Protein AF-D0CE99-F1 (afdb_monomer_lite)

Organism: Acinetobacter baumannii (strain ATCC 19606 / DSM 30007 / JCM 6841 / CCUG 19606 / CIP 70.34 / NBRC 109757 / NCIMB 12457 / NCTC 12156 / 81) (NCBI:txid575584)

Foldseek 3Di:
DDDVVVLLVVLLVCCCPVPVPVSCCLVPPDPCNVVVSVVVSVVVVVVVVVPPQDAFWKWWADPPDPGIDIDRDQVVRVVVLVVVVVVVVVCVVVVDDCVVPPCSVRSDMGTDQKDKDKDQPDFAAPVCVVVVHPVVDDGRDGDIDIDIGTNPPPPPDDD

pLDDT: mean 70.28, std 16.32, range [28.47, 94.44]

Secondary structure (DSSP, 8-state):
---HHHHHHHHHHHHHHH-HHHHHHHHHH-TTHHHHHHHHHHHHHHHHHH-------EEEE-TTSSSEEEESSHHHHHHHHHHHHHHHHHHHHTT--GGG-GGGGG--EEE--EEEEEEEEEE--HHHHHTTSSTTS-TT-EEEEEEEEE------S--

Radius of gyration: 26.75 Å; chains: 1; bounding box: 49×72×67 Å

Structure (mmCIF, N/CA/C/O backbone):
data_AF-D0CE99-F1
#
_entry.id   AF-D0CE99-F1
#
loop_
_atom_site.group_PDB
_atom_site.id
_atom_site.type_symbol
_atom_site.label_atom_id
_atom_site.label_alt_id
_atom_site.label_comp_id
_atom_site.label_asym_id
_atom_site.label_entity_id
_atom_site.label_seq_id
_atom_site.pdbx_PDB_ins_code
_atom_site.Cartn_x
_atom_site.Cartn_y
_atom_site.Cartn_z
_atom_site.occupancy
_atom_site.B_iso_or_equiv
_atom_site.auth_seq_id
_atom_site.auth_comp_id
_atom_site.auth_asym_id
_atom_site.auth_atom_id
_atom_site.pdbx_PDB_model_num
ATOM 1 N N . MET A 1 1 ? -31.272 -23.930 -4.167 1.00 42.41 1 MET A N 1
ATOM 2 C CA . MET A 1 1 ? -31.000 -24.671 -2.923 1.00 42.41 1 MET A CA 1
ATOM 3 C C . MET A 1 1 ? -30.237 -25.886 -3.393 1.00 42.41 1 MET A C 1
ATOM 5 O O . MET A 1 1 ? -30.853 -26.737 -4.021 1.00 42.41 1 MET A O 1
ATOM 9 N N . PHE A 1 2 ? -28.908 -25.838 -3.319 1.00 41.38 2 PHE A N 1
ATOM 10 C CA . PHE A 1 2 ? -28.088 -26.979 -3.720 1.00 41.38 2 PHE A CA 1
ATOM 11 C C . PHE A 1 2 ? -28.334 -28.093 -2.707 1.00 41.38 2 PHE A C 1
ATOM 13 O O . PHE A 1 2 ? -28.546 -27.813 -1.525 1.00 41.38 2 PHE A O 1
ATOM 20 N N . ASN A 1 3 ? -28.467 -29.318 -3.202 1.00 51.91 3 ASN A N 1
ATOM 21 C CA . ASN A 1 3 ? -28.755 -30.466 -2.354 1.00 51.91 3 ASN A CA 1
ATOM 22 C C . ASN A 1 3 ? -27.506 -30.729 -1.491 1.00 51.91 3 ASN A C 1
ATOM 24 O O . ASN A 1 3 ? -26.404 -30.647 -2.028 1.00 51.91 3 ASN A O 1
ATOM 28 N N . GLU A 1 4 ? -27.638 -31.034 -0.194 1.00 48.62 4 GLU A N 1
ATOM 29 C CA . GLU A 1 4 ? -26.479 -31.293 0.698 1.00 48.62 4 GLU A CA 1
ATOM 30 C C . GLU A 1 4 ? -25.528 -32.358 0.112 1.00 48.62 4 GLU A C 1
ATOM 32 O O . GLU A 1 4 ? -24.312 -32.292 0.279 1.00 48.62 4 GLU A O 1
ATOM 37 N N . ASP A 1 5 ? -26.076 -33.284 -0.678 1.00 53.97 5 ASP A N 1
ATOM 38 C CA . ASP A 1 5 ? -25.317 -34.292 -1.418 1.00 53.97 5 ASP A CA 1
ATOM 39 C C . ASP A 1 5 ? -24.367 -33.706 -2.483 1.00 53.97 5 ASP A C 1
ATOM 41 O O . ASP A 1 5 ? -23.292 -34.258 -2.711 1.00 53.97 5 ASP A O 1
ATOM 45 N N . GLU A 1 6 ? -24.724 -32.596 -3.142 1.00 55.31 6 GLU A N 1
ATOM 46 C CA . GLU A 1 6 ? -23.884 -31.945 -4.162 1.00 55.31 6 GLU A CA 1
ATOM 47 C C .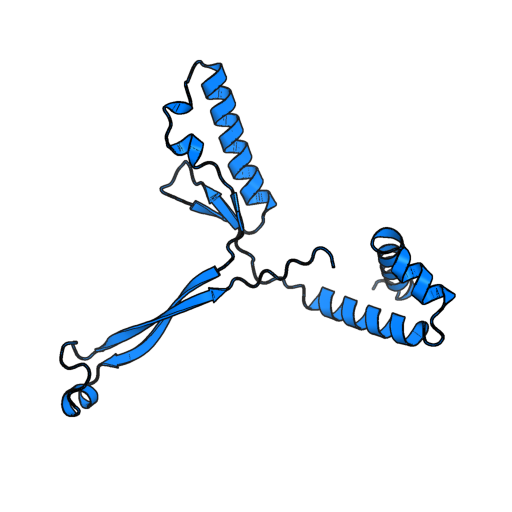 GLU A 1 6 ? -22.709 -31.184 -3.534 1.00 55.31 6 GLU A C 1
ATOM 49 O O . GLU A 1 6 ? -21.602 -31.202 -4.075 1.00 55.31 6 GLU A O 1
ATOM 54 N N . GLU A 1 7 ? -22.923 -30.556 -2.376 1.00 53.44 7 GLU A N 1
ATOM 55 C CA . GLU A 1 7 ? -21.877 -29.839 -1.634 1.00 53.44 7 GLU A CA 1
ATOM 56 C C . GLU A 1 7 ? -20.876 -30.818 -1.011 1.00 53.44 7 GLU A C 1
ATOM 58 O O . GLU A 1 7 ? -19.662 -30.630 -1.135 1.00 53.44 7 GLU A O 1
ATOM 63 N N . LYS A 1 8 ? -21.376 -31.934 -0.468 1.00 57.25 8 LYS A N 1
ATOM 64 C CA . LYS A 1 8 ? -20.544 -33.037 0.019 1.00 57.25 8 LYS A CA 1
ATOM 65 C C . LYS A 1 8 ? -19.693 -33.635 -1.099 1.00 57.25 8 LYS A C 1
ATOM 67 O O . LYS A 1 8 ? -18.502 -33.877 -0.907 1.00 57.25 8 LYS A O 1
ATOM 72 N N . LEU A 1 9 ? -20.272 -33.807 -2.291 1.00 61.88 9 LEU A N 1
ATOM 73 C CA . LEU A 1 9 ? -19.555 -34.297 -3.469 1.00 61.88 9 LEU A CA 1
ATOM 74 C C . LEU A 1 9 ? -18.482 -33.303 -3.946 1.00 61.88 9 LEU A C 1
ATOM 76 O O . LEU A 1 9 ? -17.384 -33.716 -4.319 1.00 61.88 9 LEU A O 1
ATOM 80 N N . ALA A 1 10 ? -18.765 -31.997 -3.923 1.00 60.53 10 ALA A N 1
ATOM 81 C CA . ALA A 1 10 ? -17.797 -30.960 -4.281 1.00 60.53 10 ALA A CA 1
ATOM 82 C C . ALA A 1 10 ? -16.626 -30.898 -3.285 1.00 60.53 10 ALA A C 1
ATOM 84 O O . ALA A 1 10 ? -15.467 -30.834 -3.701 1.00 60.53 10 ALA A O 1
ATOM 85 N N . HIS A 1 11 ? -16.917 -30.992 -1.987 1.00 61.97 11 HIS A N 1
ATOM 86 C CA . HIS A 1 11 ? -15.918 -31.032 -0.922 1.00 61.97 11 HIS A CA 1
ATOM 87 C C . HIS A 1 11 ? -15.051 -32.300 -0.997 1.00 61.97 11 HIS A C 1
ATOM 89 O O . HIS A 1 11 ? -13.823 -32.228 -0.920 1.00 61.97 11 HIS A O 1
ATOM 95 N N . GLU A 1 12 ? -15.665 -33.459 -1.254 1.00 61.59 12 GLU A N 1
ATOM 96 C CA . GLU A 1 12 ? -14.948 -34.719 -1.460 1.00 61.59 12 GLU A CA 1
ATOM 97 C C . GLU A 1 12 ? -14.049 -34.669 -2.710 1.00 61.59 12 GLU A C 1
ATOM 99 O O . GLU A 1 12 ? -12.907 -35.131 -2.683 1.00 61.59 12 GLU A O 1
ATOM 104 N N . ASN A 1 13 ? -14.532 -34.076 -3.806 1.00 64.88 13 ASN A N 1
ATOM 105 C CA . ASN A 1 13 ? -13.749 -33.896 -5.030 1.00 64.88 13 ASN A CA 1
ATOM 106 C C . ASN A 1 13 ? -12.585 -32.913 -4.842 1.00 64.88 13 ASN A C 1
ATOM 108 O O . ASN A 1 13 ? -11.521 -33.123 -5.425 1.00 64.88 13 ASN A O 1
ATOM 112 N N . TRP A 1 14 ? -12.751 -31.870 -4.023 1.00 63.97 14 TRP A N 1
ATOM 113 C CA . TRP A 1 14 ? -11.667 -30.950 -3.676 1.00 63.97 14 TRP A CA 1
ATOM 114 C C . TRP A 1 14 ? -10.544 -31.673 -2.925 1.00 63.97 14 TRP A C 1
ATOM 116 O O . TRP A 1 14 ? -9.392 -31.615 -3.355 1.00 63.97 14 TRP A O 1
ATOM 126 N N . TYR A 1 15 ? -10.885 -32.445 -1.886 1.00 62.00 15 TYR A N 1
ATOM 127 C CA . TYR A 1 15 ? -9.915 -33.261 -1.150 1.00 62.00 15 TYR A CA 1
ATOM 128 C C . TYR A 1 15 ? -9.191 -34.255 -2.066 1.00 62.00 15 TYR A C 1
ATOM 130 O O . TYR A 1 15 ? -7.970 -34.360 -2.021 1.00 62.00 15 TYR A O 1
ATOM 138 N N . LYS A 1 16 ? -9.918 -34.949 -2.951 1.00 58.16 16 LYS A N 1
ATOM 139 C CA . LYS A 1 16 ? -9.321 -35.907 -3.898 1.00 58.16 16 LYS A CA 1
ATOM 140 C C . LYS A 1 16 ? -8.296 -35.277 -4.844 1.00 58.16 16 LYS A C 1
ATOM 142 O O . LYS A 1 16 ? -7.326 -35.947 -5.188 1.00 58.16 16 LYS A O 1
ATOM 147 N N . ASN A 1 17 ? -8.526 -34.042 -5.292 1.00 58.94 17 ASN A N 1
ATOM 148 C CA . ASN A 1 17 ? -7.734 -33.424 -6.358 1.00 58.94 17 ASN A CA 1
ATOM 149 C C . ASN A 1 17 ? -6.598 -32.533 -5.839 1.00 58.94 17 ASN A C 1
ATOM 151 O O . ASN A 1 17 ? -5.530 -32.530 -6.447 1.00 58.94 17 ASN A O 1
ATOM 155 N N . ASN A 1 18 ? -6.806 -31.815 -4.731 1.00 56.25 18 ASN A N 1
ATOM 156 C CA . ASN A 1 18 ? -5.798 -30.916 -4.162 1.00 56.25 18 ASN A CA 1
ATOM 157 C C . ASN A 1 18 ? -4.983 -31.551 -3.024 1.00 56.25 18 ASN A C 1
ATOM 159 O O . ASN A 1 18 ? -3.841 -31.147 -2.832 1.00 56.25 18 ASN A O 1
ATOM 163 N N . ASP A 1 19 ? -5.519 -32.545 -2.298 1.00 56.19 19 ASP A N 1
ATOM 164 C CA . ASP A 1 19 ? -4.786 -33.248 -1.229 1.00 56.19 19 ASP A CA 1
ATOM 165 C C . ASP A 1 19 ? -5.130 -34.758 -1.146 1.00 56.19 19 ASP A C 1
ATOM 167 O O . ASP A 1 19 ? -5.790 -35.245 -0.212 1.00 56.19 19 ASP A O 1
ATOM 171 N N . PRO A 1 20 ? -4.678 -35.553 -2.136 1.00 59.25 20 PRO A N 1
ATOM 172 C CA . PRO A 1 20 ? -5.015 -36.973 -2.240 1.00 59.25 20 PRO A CA 1
ATOM 173 C C . PRO A 1 20 ? -4.428 -37.835 -1.110 1.00 59.25 20 PRO A C 1
ATOM 175 O O . PRO A 1 20 ? -4.917 -38.944 -0.868 1.00 59.25 20 PRO A O 1
ATOM 178 N N . ILE A 1 21 ? -3.382 -37.360 -0.422 1.00 57.38 21 ILE A N 1
ATOM 179 C CA . ILE A 1 21 ? -2.726 -38.089 0.672 1.00 57.38 21 ILE A CA 1
ATOM 180 C C . ILE A 1 21 ? -3.564 -37.971 1.943 1.00 57.38 21 ILE A C 1
ATOM 182 O O . ILE A 1 21 ? -3.847 -39.001 2.566 1.00 57.38 21 ILE A O 1
ATOM 186 N N . ALA A 1 22 ? -4.027 -36.763 2.282 1.00 58.03 22 ALA A N 1
ATOM 187 C CA . ALA A 1 22 ? -4.954 -36.566 3.389 1.00 58.03 22 ALA A CA 1
ATOM 188 C C . ALA A 1 22 ? -6.262 -37.324 3.140 1.00 58.03 22 ALA A C 1
ATOM 190 O O . ALA A 1 22 ? -6.704 -38.079 4.005 1.00 58.03 22 ALA A O 1
ATOM 191 N N . TYR A 1 23 ? -6.832 -37.231 1.933 1.00 60.91 23 TYR A N 1
ATOM 192 C CA . TYR A 1 23 ? -8.065 -37.946 1.589 1.00 60.91 23 TYR A CA 1
ATOM 193 C C . TYR A 1 23 ? -7.952 -39.468 1.803 1.00 60.91 23 TYR A C 1
ATOM 195 O O . TYR A 1 23 ? -8.840 -40.088 2.392 1.00 60.91 23 TYR A O 1
ATOM 203 N N . LYS A 1 24 ? -6.838 -40.082 1.381 1.00 62.84 24 LYS A N 1
ATOM 204 C CA . LYS A 1 24 ? -6.597 -41.520 1.574 1.00 62.84 24 LYS A CA 1
ATOM 205 C C . LYS A 1 24 ? -6.384 -41.884 3.049 1.00 62.84 24 LYS A C 1
ATOM 207 O O . LYS A 1 24 ? -6.887 -42.913 3.491 1.00 62.84 24 LYS A O 1
ATOM 212 N N . PHE A 1 25 ? -5.667 -41.050 3.804 1.00 59.59 25 PHE A N 1
ATOM 213 C CA . PHE A 1 25 ? -5.447 -41.244 5.240 1.00 59.59 25 PHE A CA 1
ATOM 214 C C . PHE A 1 25 ? -6.762 -41.171 6.031 1.00 59.59 25 PHE A C 1
ATOM 216 O O . PHE A 1 25 ? -7.058 -42.077 6.807 1.00 59.59 25 PHE A O 1
ATOM 223 N N . TYR A 1 26 ? -7.591 -40.155 5.779 1.00 59.84 26 TYR A N 1
ATOM 224 C CA . TYR A 1 26 ? -8.877 -39.988 6.457 1.00 59.84 26 TYR A CA 1
ATOM 225 C C . TYR A 1 26 ? -9.858 -41.120 6.136 1.00 59.84 26 TYR A C 1
ATOM 227 O O . TYR A 1 26 ? -10.470 -41.661 7.053 1.00 59.84 26 TYR A O 1
ATOM 235 N N . ARG A 1 27 ? -9.971 -41.525 4.863 1.00 62.22 27 ARG A N 1
ATOM 236 C CA . ARG A 1 27 ? -10.893 -42.588 4.431 1.00 62.22 27 ARG A CA 1
ATOM 237 C C . ARG A 1 27 ? -10.518 -43.976 4.961 1.00 62.22 27 ARG A C 1
ATOM 239 O O . ARG A 1 27 ? -11.404 -44.742 5.324 1.00 62.22 27 ARG A O 1
ATOM 246 N N . ASP A 1 28 ? -9.229 -44.322 4.951 1.00 61.97 28 ASP A N 1
ATOM 247 C CA . ASP A 1 28 ? -8.788 -45.703 5.195 1.00 61.97 28 ASP A CA 1
ATOM 248 C C . ASP A 1 28 ? -8.358 -45.962 6.652 1.00 61.97 28 ASP A C 1
ATOM 250 O O . ASP A 1 28 ? -8.286 -47.122 7.058 1.00 61.97 28 ASP A O 1
ATOM 254 N N . LEU A 1 29 ? -8.030 -44.920 7.432 1.00 51.94 29 LEU A N 1
ATOM 255 C CA . LEU A 1 29 ? -7.338 -45.077 8.721 1.00 51.94 29 LEU A CA 1
ATOM 256 C C . LEU A 1 29 ? -7.948 -44.298 9.900 1.00 51.94 29 LEU A C 1
ATOM 258 O O . LEU A 1 29 ? -7.513 -44.539 11.027 1.00 51.94 29 LEU A O 1
ATOM 262 N N . SER A 1 30 ? -8.941 -43.418 9.699 1.00 51.12 30 SER A N 1
ATOM 263 C CA . SER A 1 30 ? -9.599 -42.714 10.816 1.00 51.12 30 SER A CA 1
ATOM 264 C C . SER A 1 30 ? -10.892 -43.425 11.260 1.00 51.12 30 SER A C 1
ATOM 266 O O . SER A 1 30 ? -11.843 -43.498 10.479 1.00 51.12 30 SER A O 1
ATOM 268 N N . PRO A 1 31 ? -10.988 -43.925 12.509 1.00 57.38 31 PRO A N 1
ATOM 269 C CA . PRO A 1 31 ? -12.220 -44.509 13.054 1.00 57.38 31 PRO A CA 1
ATOM 270 C C . PRO A 1 31 ? -13.315 -43.467 13.358 1.00 57.38 31 PRO A C 1
ATOM 272 O O . PRO A 1 31 ? -14.444 -43.845 13.661 1.00 57.38 31 PRO A O 1
ATOM 275 N N . GLU A 1 32 ? -12.998 -42.174 13.257 1.00 55.78 32 GLU A N 1
ATOM 276 C CA . GLU A 1 32 ? -13.872 -41.031 13.573 1.00 55.78 32 GLU A CA 1
ATOM 277 C C . GLU A 1 32 ? -14.223 -40.213 12.313 1.00 55.78 32 GLU A C 1
ATOM 279 O O . GLU A 1 32 ? -14.699 -39.081 12.405 1.00 55.78 32 GLU A O 1
ATOM 284 N N . PHE A 1 33 ? -14.019 -40.815 11.132 1.00 57.94 33 PHE A N 1
ATOM 285 C CA . PHE A 1 33 ? -14.104 -40.203 9.801 1.00 57.94 33 PHE A CA 1
ATOM 286 C C . PHE A 1 33 ? -15.284 -39.245 9.606 1.00 57.94 33 PHE A C 1
ATOM 288 O O . PHE A 1 33 ? -15.084 -38.134 9.126 1.00 57.94 33 PHE A O 1
ATOM 295 N N . GLU A 1 34 ? -16.506 -39.647 9.969 1.00 55.84 34 GLU A N 1
ATOM 296 C CA . GLU A 1 34 ? -17.681 -38.790 9.779 1.00 55.84 34 GLU A CA 1
ATOM 297 C C . GLU A 1 34 ? -17.590 -37.508 10.611 1.00 55.84 34 GLU A C 1
ATOM 299 O O . GLU A 1 34 ? -17.837 -36.427 10.086 1.00 55.84 34 GLU A O 1
ATOM 304 N N . THR A 1 35 ? -17.177 -37.591 11.875 1.00 59.91 35 THR A N 1
ATOM 305 C CA . THR A 1 35 ? -17.080 -36.428 12.770 1.00 59.91 35 THR A CA 1
ATOM 306 C C . THR A 1 35 ? -16.006 -35.444 12.307 1.00 59.91 35 THR A C 1
ATOM 308 O O . THR A 1 35 ? -16.242 -34.231 12.293 1.00 59.91 35 THR A O 1
ATOM 311 N N . ASP A 1 36 ? -14.851 -35.951 11.875 1.00 55.25 36 ASP A N 1
ATOM 312 C CA . ASP A 1 36 ? -13.760 -35.125 11.347 1.00 55.25 36 ASP A CA 1
ATOM 313 C C . ASP A 1 36 ? -14.144 -34.483 10.007 1.00 55.25 36 ASP A C 1
ATOM 315 O O . ASP A 1 36 ? -13.890 -33.296 9.783 1.00 55.25 36 ASP A O 1
ATOM 319 N N . PHE A 1 37 ? -14.824 -35.238 9.139 1.00 57.62 37 PHE A N 1
ATOM 320 C CA . PHE A 1 37 ? -15.307 -34.745 7.853 1.00 57.62 37 PHE A CA 1
ATOM 321 C C . PHE A 1 37 ? -16.369 -33.650 8.029 1.00 57.62 37 PHE A C 1
ATOM 323 O O . PHE A 1 37 ? -16.247 -32.590 7.417 1.00 57.62 37 PHE A O 1
ATOM 330 N N . TYR A 1 38 ? -17.356 -33.846 8.911 1.00 57.88 38 TYR A N 1
ATOM 331 C CA . TYR A 1 38 ? -18.392 -32.845 9.204 1.00 57.88 38 TYR A CA 1
ATOM 332 C C . TYR A 1 38 ? -17.821 -31.589 9.882 1.00 57.88 38 TYR A C 1
ATOM 334 O O . TYR A 1 38 ? -18.254 -30.470 9.594 1.00 57.88 38 TYR A O 1
ATOM 342 N N . THR A 1 39 ? -16.812 -31.736 10.746 1.00 63.09 39 THR A N 1
ATOM 343 C CA . THR A 1 39 ? -16.116 -30.589 11.355 1.00 63.09 39 THR A CA 1
ATOM 344 C C . THR A 1 39 ? -15.340 -29.795 10.302 1.00 63.09 39 THR A C 1
ATOM 346 O O . THR A 1 39 ? -15.407 -28.563 10.287 1.00 63.09 39 THR A O 1
ATOM 349 N N . SER A 1 40 ? -14.664 -30.488 9.381 1.00 54.03 40 SER A N 1
ATOM 350 C CA . SER A 1 40 ? -13.957 -29.872 8.254 1.00 54.03 40 SER A CA 1
ATOM 351 C C . SER A 1 40 ? -14.919 -29.165 7.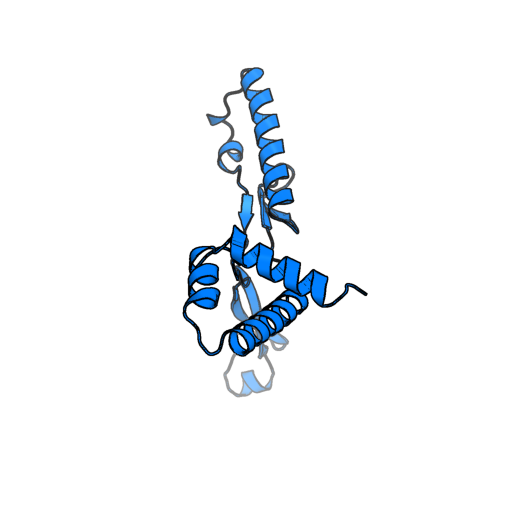291 1.00 54.03 40 SER A C 1
ATOM 353 O O . SER A 1 40 ? -14.695 -28.011 6.933 1.00 54.03 40 SER A O 1
ATOM 355 N N . GLU A 1 41 ? -16.050 -29.789 6.958 1.00 53.53 41 GLU A N 1
ATOM 356 C CA . GLU A 1 41 ? -17.107 -29.212 6.117 1.00 53.53 41 GLU A CA 1
ATOM 357 C C . GLU A 1 41 ? -17.715 -27.950 6.745 1.00 53.53 41 GLU A C 1
ATOM 359 O O . GLU A 1 41 ? -17.864 -26.922 6.083 1.00 53.53 41 GLU A O 1
ATOM 364 N N . THR A 1 42 ? -17.983 -27.973 8.054 1.00 59.38 42 THR A N 1
ATOM 365 C CA . THR A 1 42 ? -18.512 -26.808 8.779 1.00 59.38 42 THR A CA 1
ATOM 366 C C . THR A 1 42 ? -17.492 -25.665 8.820 1.00 59.38 42 THR A C 1
ATOM 368 O O . THR A 1 42 ? -17.854 -24.499 8.643 1.00 59.38 42 THR A O 1
ATOM 371 N N . ALA A 1 43 ? -16.205 -25.978 9.001 1.00 57.16 43 ALA A N 1
ATOM 372 C CA . ALA A 1 43 ? -15.119 -25.002 8.953 1.00 57.16 43 ALA A CA 1
ATOM 373 C C . ALA A 1 43 ? -14.896 -24.444 7.536 1.00 57.16 43 ALA A C 1
ATOM 375 O O . ALA A 1 43 ? -14.625 -23.250 7.387 1.00 57.16 43 ALA A O 1
ATOM 376 N N . TRP A 1 44 ? -15.062 -25.269 6.498 1.00 49.44 44 TRP A N 1
ATOM 377 C CA . TRP A 1 44 ? -15.010 -24.857 5.097 1.00 49.44 44 TRP A CA 1
ATOM 378 C C . TRP A 1 44 ? -16.176 -23.929 4.746 1.00 49.44 44 TRP A C 1
ATOM 380 O O . TRP A 1 44 ? -15.943 -22.842 4.226 1.00 49.44 44 TRP A O 1
ATOM 390 N N . LEU A 1 45 ? -17.410 -24.270 5.129 1.00 50.53 45 LEU A N 1
ATOM 391 C CA . LEU A 1 45 ? -18.588 -23.413 4.948 1.00 50.53 45 LEU A CA 1
ATOM 392 C C . LEU A 1 45 ? -18.472 -22.098 5.734 1.00 50.53 45 LEU A C 1
ATOM 394 O O . LEU A 1 45 ? -18.878 -21.041 5.243 1.00 50.53 45 LEU A O 1
ATOM 398 N N . ALA A 1 46 ? -17.888 -22.132 6.936 1.00 52.09 46 ALA A N 1
ATOM 399 C CA . ALA A 1 46 ? -17.593 -20.935 7.719 1.00 52.09 46 ALA A CA 1
ATOM 400 C C . ALA A 1 46 ? -16.506 -20.070 7.059 1.00 52.09 46 ALA A C 1
ATOM 402 O O . ALA A 1 46 ? -16.645 -18.849 7.035 1.00 52.09 46 ALA A O 1
ATOM 403 N N . ARG A 1 47 ? -15.468 -20.673 6.461 1.00 46.97 47 ARG A N 1
ATOM 404 C CA . ARG A 1 47 ? -14.426 -19.973 5.687 1.00 46.97 47 ARG A CA 1
ATOM 405 C C . ARG A 1 47 ? -14.939 -19.419 4.360 1.00 46.97 47 ARG A C 1
ATOM 407 O O . ARG A 1 47 ? -14.604 -18.290 4.033 1.00 46.97 47 ARG A O 1
ATOM 414 N N . ALA A 1 48 ? -15.789 -20.147 3.644 1.00 45.97 48 ALA A N 1
ATOM 415 C CA . ALA A 1 48 ? -16.436 -19.688 2.416 1.00 45.97 48 ALA A CA 1
ATOM 416 C C . ALA A 1 48 ? -17.388 -18.509 2.693 1.00 45.97 48 ALA A C 1
ATOM 418 O O . ALA A 1 48 ? -17.441 -17.555 1.924 1.00 45.97 48 ALA A O 1
ATOM 419 N N . LYS A 1 49 ? -18.081 -18.515 3.844 1.00 44.19 49 LYS A N 1
ATOM 420 C CA . LYS A 1 49 ? -18.881 -17.367 4.313 1.00 44.19 49 LYS A CA 1
ATOM 421 C C . LYS A 1 49 ? -18.030 -16.225 4.883 1.00 44.19 49 LYS A C 1
ATOM 423 O O . LYS A 1 49 ? -18.447 -15.073 4.805 1.00 44.19 49 LYS A O 1
ATOM 428 N N . ALA A 1 50 ? -16.848 -16.518 5.428 1.00 44.44 50 ALA A N 1
ATOM 429 C CA . ALA A 1 50 ? -15.869 -15.521 5.868 1.00 44.44 50 ALA A CA 1
ATOM 430 C C . ALA A 1 50 ? -15.011 -14.956 4.717 1.00 44.44 50 ALA A C 1
ATOM 432 O O . ALA A 1 50 ? -14.375 -13.920 4.895 1.00 44.44 50 ALA A O 1
ATOM 433 N N . GLN A 1 51 ? -15.048 -15.561 3.523 1.00 42.09 51 GLN A N 1
ATOM 434 C CA . GLN A 1 51 ? -14.438 -15.075 2.277 1.00 42.09 51 GLN A CA 1
ATOM 435 C C . GLN A 1 51 ? -15.201 -13.898 1.640 1.00 42.09 51 GLN A C 1
ATOM 437 O O . GLN A 1 51 ? -15.189 -13.697 0.429 1.00 42.09 51 GLN A O 1
ATOM 442 N N . ALA A 1 52 ? -15.761 -13.017 2.466 1.00 41.75 52 ALA A N 1
ATOM 443 C CA . ALA A 1 52 ? -15.783 -11.601 2.128 1.00 41.75 52 ALA A CA 1
ATOM 444 C C . ALA A 1 52 ? -14.361 -11.052 2.363 1.00 41.75 52 ALA A C 1
ATOM 446 O O . ALA A 1 52 ? -14.070 -10.437 3.391 1.00 41.75 52 ALA A O 1
ATOM 447 N N . VAL A 1 53 ? -13.449 -11.368 1.437 1.00 42.09 53 VAL A N 1
ATOM 448 C CA . VAL A 1 53 ? -12.048 -10.925 1.431 1.00 42.09 53 VAL A CA 1
ATOM 449 C C . VAL A 1 53 ? -12.013 -9.401 1.589 1.00 42.09 53 VAL A C 1
ATOM 451 O O . VAL A 1 53 ? -12.529 -8.672 0.744 1.00 42.09 53 VAL A O 1
ATOM 454 N N . ARG A 1 54 ? -11.428 -8.891 2.683 1.00 45.03 54 ARG A N 1
ATOM 455 C CA . ARG A 1 54 ? -11.082 -7.462 2.761 1.00 45.03 54 ARG A CA 1
ATOM 456 C C . ARG A 1 54 ? -9.972 -7.194 1.740 1.00 45.03 54 ARG A C 1
ATOM 458 O O . ARG A 1 54 ? -9.085 -8.038 1.621 1.00 45.03 54 ARG A O 1
ATOM 465 N N . PRO A 1 55 ? -9.997 -6.059 1.025 1.00 50.16 55 PRO A N 1
ATOM 466 C CA . PRO A 1 55 ? -9.240 -5.890 -0.208 1.00 50.16 55 PRO A CA 1
ATOM 467 C C . PRO A 1 55 ? -7.741 -5.947 0.081 1.00 50.16 55 PRO A C 1
ATOM 469 O O . PRO A 1 55 ? -7.173 -5.030 0.679 1.00 50.16 55 PRO A O 1
ATOM 472 N N . GLN A 1 56 ? -7.092 -7.029 -0.347 1.00 57.75 56 GLN A N 1
ATOM 473 C CA . GLN A 1 56 ? -5.681 -6.947 -0.696 1.00 57.75 56 GLN A CA 1
ATOM 474 C C . GLN A 1 56 ? -5.616 -5.908 -1.813 1.00 57.75 56 GLN A C 1
ATOM 476 O O . GLN A 1 56 ? -6.260 -6.075 -2.843 1.00 57.75 56 GLN A O 1
ATOM 481 N N . LYS A 1 57 ? -4.953 -4.780 -1.556 1.00 67.00 57 LYS A N 1
ATOM 482 C CA . LYS A 1 57 ? -4.720 -3.783 -2.598 1.00 67.00 57 LYS A CA 1
ATOM 483 C C . LYS A 1 57 ? -3.543 -4.267 -3.423 1.00 67.00 57 LYS A C 1
ATOM 485 O O . LYS A 1 57 ? -2.511 -4.637 -2.862 1.00 67.00 57 LYS A O 1
ATOM 490 N N . TYR A 1 58 ? -3.698 -4.256 -4.730 1.00 82.75 58 TYR A N 1
ATOM 491 C CA . TYR A 1 58 ? -2.622 -4.550 -5.664 1.00 82.75 58 TYR A CA 1
ATOM 492 C C . TYR A 1 58 ? -2.120 -3.237 -6.242 1.00 82.75 58 TYR A C 1
ATOM 494 O O . TYR A 1 58 ? -2.826 -2.230 -6.176 1.00 82.75 58 TYR A O 1
ATOM 502 N N . PHE A 1 59 ? -0.902 -3.216 -6.763 1.00 85.69 59 PHE A N 1
ATOM 503 C CA . PHE A 1 59 ? -0.361 -2.032 -7.416 1.00 85.69 59 PHE A CA 1
ATOM 504 C C . PHE A 1 59 ? 0.327 -2.389 -8.726 1.00 85.69 59 PHE A C 1
ATOM 506 O O . PHE A 1 59 ? 0.846 -3.494 -8.863 1.00 85.69 59 PHE A O 1
ATOM 513 N N . SER A 1 60 ? 0.350 -1.441 -9.655 1.00 89.12 60 SER A N 1
ATOM 514 C CA . SER A 1 60 ? 1.239 -1.416 -10.817 1.00 89.12 60 SER A CA 1
ATOM 515 C C . SER A 1 60 ? 1.906 -0.046 -10.907 1.00 89.12 60 SER A C 1
ATOM 517 O O . SER A 1 60 ? 1.406 0.927 -10.335 1.00 89.12 60 SER A O 1
ATOM 519 N N . HIS A 1 61 ? 3.027 0.049 -11.614 1.00 84.50 61 HIS A N 1
ATOM 520 C CA . HIS A 1 61 ? 3.581 1.348 -11.993 1.00 84.50 61 HIS A CA 1
ATOM 521 C C . HIS A 1 61 ? 2.601 2.098 -12.915 1.00 84.50 61 HIS A C 1
ATOM 523 O O . HIS A 1 61 ? 1.997 1.483 -13.799 1.00 84.50 61 HIS A O 1
ATOM 529 N N . ASP A 1 62 ? 2.402 3.396 -12.675 1.00 82.12 62 ASP A N 1
ATOM 530 C CA . ASP A 1 62 ? 1.530 4.262 -13.475 1.00 82.12 62 ASP A CA 1
ATOM 531 C C . ASP A 1 62 ? 2.360 5.108 -14.443 1.00 82.12 62 ASP A C 1
ATOM 533 O O . ASP A 1 62 ? 2.908 6.127 -14.053 1.00 82.12 62 ASP A O 1
ATOM 537 N N . PHE A 1 63 ? 2.395 4.717 -15.718 1.00 70.88 63 PHE A N 1
ATOM 538 C CA . PHE A 1 63 ? 3.136 5.428 -16.773 1.00 70.88 63 PHE A CA 1
ATOM 539 C C . PHE A 1 63 ? 2.544 6.785 -17.156 1.00 70.88 63 PHE A C 1
ATOM 541 O O . PHE A 1 63 ? 3.206 7.603 -17.788 1.00 70.88 63 PHE A O 1
ATOM 548 N N . ASN A 1 64 ? 1.264 7.015 -16.853 1.00 70.12 64 ASN A N 1
ATOM 549 C CA . ASN A 1 64 ? 0.604 8.286 -17.158 1.00 70.12 64 ASN A CA 1
ATOM 550 C C . ASN A 1 64 ? 0.583 9.226 -15.944 1.00 70.12 64 ASN A C 1
ATOM 552 O O . ASN A 1 64 ? 0.136 10.372 -16.064 1.00 70.12 64 ASN A O 1
ATOM 556 N N . GLY A 1 65 ? 1.021 8.735 -14.786 1.00 63.12 65 GLY A N 1
ATOM 557 C CA . GLY A 1 65 ? 1.070 9.442 -13.518 1.00 63.12 65 GLY A CA 1
ATOM 558 C C . GLY A 1 65 ? 2.482 9.455 -12.942 1.00 63.12 65 GLY A C 1
ATOM 559 O O . GLY A 1 65 ? 3.420 8.934 -13.525 1.00 63.12 65 GLY A O 1
ATOM 560 N N . ASP A 1 66 ? 2.639 10.084 -11.783 1.00 68.94 66 ASP A N 1
ATOM 561 C CA . ASP A 1 66 ? 3.888 10.028 -11.021 1.00 68.94 66 ASP A CA 1
ATOM 562 C C . ASP A 1 66 ? 3.716 8.966 -9.921 1.00 68.94 66 ASP A C 1
ATOM 564 O O . ASP A 1 66 ? 3.101 9.227 -8.880 1.00 68.94 66 ASP A O 1
ATOM 568 N N . GLY A 1 67 ? 4.162 7.731 -10.188 1.00 78.44 67 GLY A N 1
ATOM 569 C CA . GLY A 1 67 ? 4.266 6.666 -9.184 1.00 78.44 67 GLY A CA 1
ATOM 570 C C . GLY A 1 67 ? 3.462 5.390 -9.464 1.00 78.44 67 GLY A C 1
ATOM 571 O O . GLY A 1 67 ? 3.725 4.667 -10.421 1.00 78.44 67 GLY A O 1
ATOM 572 N N . PHE A 1 68 ? 2.547 5.035 -8.553 1.00 83.81 68 PHE A N 1
ATOM 573 C CA . PHE A 1 68 ? 1.845 3.744 -8.561 1.00 83.81 68 PHE A CA 1
ATOM 574 C C . PHE A 1 68 ? 0.330 3.904 -8.652 1.00 83.81 68 PHE A C 1
ATOM 576 O O . PHE A 1 68 ? -0.272 4.701 -7.927 1.00 83.81 68 PHE A O 1
ATOM 583 N N . LYS A 1 69 ? -0.293 3.045 -9.457 1.00 85.31 69 LYS A N 1
ATOM 584 C CA . LYS A 1 69 ? -1.741 2.861 -9.518 1.00 85.31 69 LYS A CA 1
ATOM 585 C C . LYS A 1 69 ? -2.149 1.648 -8.694 1.00 85.31 69 LYS A C 1
ATOM 587 O O . LYS A 1 69 ? -1.444 0.643 -8.683 1.00 85.31 69 LYS A O 1
ATOM 592 N N . TYR A 1 70 ? -3.290 1.740 -8.015 1.00 85.06 70 TYR A N 1
ATOM 593 C CA . TYR A 1 70 ? -3.821 0.666 -7.176 1.00 85.06 70 TYR A CA 1
ATOM 594 C C . TYR A 1 70 ? -5.004 -0.036 -7.840 1.00 85.06 70 TYR A C 1
ATOM 596 O O . TYR A 1 70 ? -5.841 0.623 -8.456 1.00 85.06 70 TYR A O 1
ATOM 604 N N . HIS A 1 71 ? -5.091 -1.351 -7.641 1.00 82.88 71 HIS A N 1
ATOM 605 C CA . HIS A 1 71 ? -6.074 -2.238 -8.268 1.00 82.88 71 HIS A CA 1
ATOM 606 C C . HIS A 1 71 ? -6.791 -3.105 -7.237 1.00 82.88 71 HIS A C 1
ATOM 608 O O . HIS A 1 71 ? -6.251 -3.377 -6.155 1.00 82.88 71 HIS A O 1
ATOM 614 N N . ASP A 1 72 ? -7.984 -3.571 -7.607 1.00 78.75 72 ASP A N 1
ATOM 615 C CA . ASP A 1 72 ? -8.814 -4.446 -6.776 1.00 78.75 72 ASP A CA 1
ATOM 616 C C . ASP A 1 72 ? -8.399 -5.925 -6.901 1.00 78.75 72 ASP A C 1
ATOM 618 O O . ASP A 1 72 ? -8.711 -6.733 -6.023 1.00 78.75 72 ASP A O 1
ATOM 622 N N . SER A 1 73 ? -7.649 -6.287 -7.953 1.00 80.81 73 SER A N 1
ATOM 623 C CA . SER A 1 73 ? -7.136 -7.645 -8.178 1.00 80.81 73 SER A CA 1
ATOM 624 C C . SER A 1 73 ? -5.690 -7.691 -8.698 1.00 80.81 73 SER A C 1
ATOM 626 O O . SER A 1 73 ? -5.204 -6.752 -9.331 1.00 80.81 73 SER A O 1
ATOM 628 N N . LEU A 1 74 ? -4.998 -8.816 -8.453 1.00 80.12 74 LEU A N 1
ATOM 629 C CA . LEU A 1 74 ? -3.651 -9.064 -8.991 1.00 80.12 74 LEU A CA 1
ATOM 630 C C . LEU A 1 74 ? -3.659 -9.149 -10.520 1.00 80.12 74 LEU A C 1
ATOM 632 O O . LEU A 1 74 ? -2.722 -8.687 -11.159 1.00 80.12 74 LEU A O 1
ATOM 636 N N . ASP A 1 75 ? -4.718 -9.731 -11.088 1.00 84.50 75 ASP A N 1
ATOM 637 C CA . ASP A 1 75 ? -4.896 -9.894 -12.533 1.00 84.50 75 ASP A CA 1
ATOM 638 C C . ASP A 1 75 ? -4.971 -8.537 -13.247 1.00 84.50 75 ASP A C 1
ATOM 640 O O . ASP A 1 75 ? -4.326 -8.346 -14.273 1.00 84.50 75 ASP A O 1
ATOM 644 N N . GLU A 1 76 ? -5.683 -7.561 -12.678 1.00 85.19 76 GLU A N 1
ATOM 645 C CA . GLU A 1 76 ? -5.713 -6.191 -13.206 1.00 85.19 76 GLU A CA 1
ATOM 646 C C . GLU A 1 76 ? -4.340 -5.515 -13.126 1.00 85.19 76 GLU A C 1
ATOM 648 O O . GLU A 1 76 ? -3.874 -4.959 -14.120 1.00 85.19 76 GLU A O 1
ATOM 653 N N . ALA A 1 77 ? -3.661 -5.624 -11.979 1.00 84.94 77 ALA A N 1
ATOM 654 C CA . ALA A 1 77 ? -2.326 -5.058 -11.797 1.00 84.94 77 ALA A CA 1
ATOM 655 C C . ALA A 1 77 ? -1.301 -5.654 -12.779 1.00 84.94 77 ALA A C 1
ATOM 657 O O . ALA A 1 77 ? -0.478 -4.930 -13.342 1.00 84.94 77 ALA A O 1
ATOM 658 N N . GLN A 1 78 ? -1.371 -6.969 -13.009 1.00 86.62 78 GLN A N 1
ATOM 659 C CA . GLN A 1 78 ? -0.526 -7.674 -13.967 1.00 86.62 78 GLN A CA 1
ATOM 660 C C . GLN A 1 78 ? -0.834 -7.249 -15.405 1.00 86.62 78 GLN A C 1
ATOM 662 O O . GLN A 1 78 ? 0.090 -6.909 -16.140 1.00 86.62 78 GLN A O 1
ATOM 667 N N . LYS A 1 79 ? -2.112 -7.226 -15.804 1.00 89.56 79 LYS A N 1
ATOM 668 C CA . LYS A 1 79 ? -2.526 -6.815 -17.155 1.00 89.56 79 LYS A CA 1
ATOM 669 C C . LYS A 1 79 ? -2.058 -5.409 -17.500 1.00 89.56 79 LYS A C 1
ATOM 671 O O . LYS A 1 79 ? -1.646 -5.168 -18.630 1.00 89.56 79 LYS A O 1
ATOM 676 N N . GLU A 1 80 ? -2.112 -4.486 -16.545 1.00 87.06 80 GLU A N 1
ATOM 677 C CA . GLU A 1 80 ? -1.657 -3.116 -16.776 1.00 87.06 80 GLU A CA 1
ATOM 678 C C . GLU A 1 80 ? -0.136 -3.041 -16.957 1.00 87.06 80 GLU A C 1
ATOM 680 O O . GLU A 1 80 ? 0.335 -2.404 -17.897 1.00 87.06 80 GLU A O 1
ATOM 685 N N . ALA A 1 81 ? 0.638 -3.771 -16.148 1.00 86.06 81 ALA A N 1
ATOM 686 C CA . ALA A 1 81 ? 2.086 -3.863 -16.335 1.00 86.06 81 ALA A CA 1
ATOM 687 C C . ALA A 1 81 ? 2.480 -4.563 -17.655 1.00 86.06 81 ALA A C 1
ATOM 689 O O . ALA A 1 81 ? 3.445 -4.160 -18.308 1.00 86.06 81 ALA A O 1
ATOM 690 N N . GLU A 1 82 ? 1.737 -5.593 -18.073 1.00 87.38 82 GLU A N 1
ATOM 691 C CA . GLU A 1 82 ? 1.941 -6.287 -19.352 1.00 87.38 82 GLU A CA 1
ATOM 692 C C . GLU A 1 82 ? 1.622 -5.393 -20.557 1.00 87.38 82 GLU A C 1
ATOM 694 O O . GLU A 1 82 ? 2.383 -5.384 -21.524 1.00 87.38 82 GLU A O 1
ATOM 699 N N . ALA A 1 83 ? 0.562 -4.583 -20.486 1.00 86.44 83 ALA A N 1
ATOM 700 C CA . ALA A 1 83 ? 0.243 -3.612 -21.532 1.00 86.44 83 ALA A CA 1
ATOM 701 C C . ALA A 1 83 ? 1.370 -2.579 -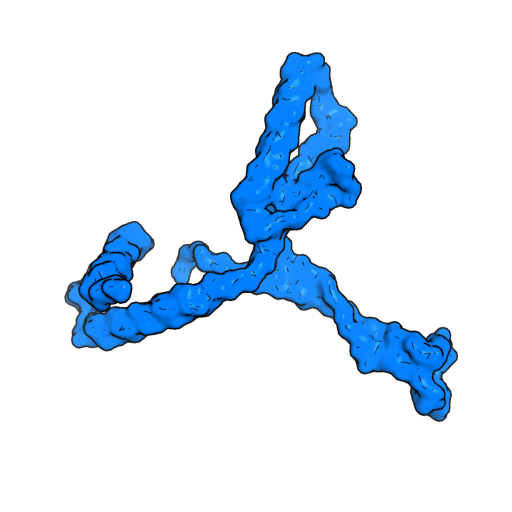21.719 1.00 86.44 83 ALA A C 1
ATOM 703 O O . ALA A 1 83 ? 1.706 -2.220 -22.850 1.00 86.44 83 ALA A O 1
ATOM 704 N N . SER A 1 84 ? 2.006 -2.144 -20.627 1.00 82.12 84 SER A N 1
ATOM 705 C CA . SER A 1 84 ? 3.175 -1.261 -20.696 1.00 82.12 84 SER A CA 1
ATOM 706 C C . SER A 1 84 ? 4.401 -1.954 -21.297 1.00 82.12 84 SER A C 1
ATOM 708 O O . SER A 1 84 ? 5.132 -1.349 -22.081 1.00 82.12 84 SER A O 1
ATOM 710 N N . LEU A 1 85 ? 4.614 -3.240 -20.998 1.00 83.88 85 LEU A N 1
ATOM 711 C CA . LEU A 1 85 ? 5.667 -4.036 -21.640 1.00 83.88 85 LEU A CA 1
ATOM 712 C C . LEU A 1 85 ? 5.466 -4.144 -23.157 1.00 83.88 85 LEU A C 1
ATOM 714 O O . LEU A 1 85 ? 6.444 -4.067 -23.902 1.00 83.88 85 LEU A O 1
ATOM 718 N N . ASP A 1 86 ? 4.227 -4.303 -23.621 1.00 85.56 86 ASP A N 1
ATOM 719 C CA . ASP A 1 86 ? 3.921 -4.346 -25.053 1.00 85.56 86 ASP A CA 1
ATOM 720 C C . ASP A 1 86 ? 4.228 -3.013 -25.747 1.00 85.56 86 ASP A C 1
ATOM 722 O O . ASP A 1 86 ? 4.850 -3.011 -26.810 1.00 85.56 86 ASP A O 1
ATOM 726 N N . TRP A 1 87 ? 3.939 -1.878 -25.106 1.00 83.81 87 TRP A N 1
ATOM 727 C CA . TRP A 1 87 ? 4.357 -0.569 -25.619 1.00 83.81 87 TRP A CA 1
ATOM 728 C C . TRP A 1 87 ? 5.880 -0.466 -25.789 1.00 83.81 87 TRP A C 1
ATOM 730 O O . TRP A 1 87 ? 6.367 -0.010 -26.827 1.00 83.81 87 TRP A O 1
ATOM 740 N N . TYR A 1 88 ? 6.656 -0.938 -24.810 1.00 80.31 88 TYR A N 1
ATOM 741 C CA . TYR A 1 88 ? 8.117 -0.945 -24.911 1.00 80.31 88 TYR A CA 1
A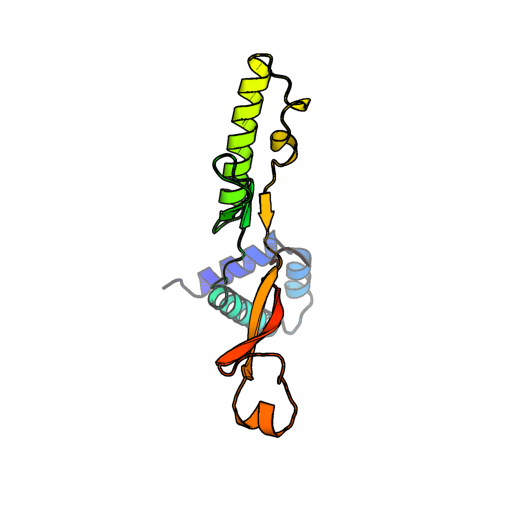TOM 742 C C . TYR A 1 88 ? 8.635 -1.886 -25.998 1.00 80.31 88 TYR A C 1
ATOM 744 O O . TYR A 1 88 ? 9.613 -1.556 -26.671 1.00 80.31 88 TYR A O 1
ATOM 752 N N . ARG A 1 89 ? 7.988 -3.039 -26.207 1.00 83.94 89 ARG A N 1
ATOM 753 C CA . ARG A 1 89 ? 8.323 -3.948 -27.316 1.00 83.94 89 ARG A CA 1
ATOM 754 C C . ARG A 1 89 ? 8.169 -3.249 -28.663 1.00 83.94 89 ARG A C 1
ATOM 756 O O . ARG A 1 89 ? 9.076 -3.356 -29.489 1.00 83.94 89 ARG A O 1
ATOM 763 N N . ASP A 1 90 ? 7.094 -2.485 -28.845 1.00 85.94 90 ASP A N 1
ATOM 764 C CA . ASP A 1 90 ? 6.874 -1.691 -30.057 1.00 85.94 90 ASP A CA 1
ATOM 765 C C . ASP A 1 90 ? 7.948 -0.602 -30.216 1.00 85.94 90 ASP A C 1
ATOM 767 O O . ASP A 1 90 ? 8.536 -0.453 -31.287 1.00 85.94 90 ASP A O 1
ATOM 771 N N . LYS A 1 91 ? 8.307 0.105 -29.135 1.00 82.00 91 LYS A N 1
ATOM 772 C CA . LYS A 1 91 ? 9.381 1.115 -29.171 1.00 82.00 91 LYS A CA 1
ATOM 773 C C . LYS A 1 91 ? 10.743 0.532 -29.526 1.00 82.00 91 LYS A C 1
ATOM 775 O O . LYS A 1 91 ? 11.467 1.121 -30.328 1.00 82.00 91 LYS A O 1
ATOM 780 N N . VAL A 1 92 ? 11.100 -0.619 -28.959 1.00 84.62 92 VAL A N 1
ATOM 781 C CA . VAL A 1 92 ? 12.349 -1.316 -29.302 1.00 84.62 92 VAL A CA 1
ATOM 782 C C . VAL A 1 92 ? 12.346 -1.735 -30.771 1.00 84.62 92 VAL A C 1
ATOM 784 O O . VAL A 1 92 ? 13.371 -1.595 -31.440 1.00 84.62 92 VAL A O 1
ATOM 787 N N . ALA A 1 93 ? 11.209 -2.206 -31.295 1.00 87.19 93 ALA A N 1
ATOM 788 C CA . ALA A 1 93 ? 11.072 -2.553 -32.709 1.00 87.19 93 ALA A CA 1
ATOM 789 C C . ALA A 1 93 ? 11.279 -1.339 -33.637 1.00 87.19 93 ALA A C 1
ATOM 791 O O . ALA A 1 93 ? 11.874 -1.487 -34.705 1.00 87.19 93 ALA A O 1
ATOM 792 N N . ASP A 1 94 ? 10.893 -0.140 -33.192 1.00 86.38 94 ASP A N 1
ATOM 793 C CA . ASP A 1 94 ? 11.142 1.138 -33.875 1.00 86.38 94 ASP A CA 1
ATOM 794 C C . ASP A 1 94 ? 12.584 1.672 -33.704 1.00 86.38 94 ASP A C 1
ATOM 796 O O . ASP A 1 94 ? 12.914 2.762 -34.180 1.00 86.38 94 ASP A O 1
ATOM 800 N N . GLY A 1 95 ? 13.472 0.915 -33.049 1.00 83.44 95 GLY A N 1
ATOM 801 C CA . GLY A 1 95 ? 14.881 1.267 -32.856 1.00 83.44 95 GLY A CA 1
ATOM 802 C C . GLY A 1 95 ? 15.168 2.098 -31.603 1.00 83.44 95 GLY A C 1
ATOM 803 O O . GLY A 1 95 ? 16.260 2.653 -31.483 1.00 83.44 95 GLY A O 1
ATOM 804 N N . HIS A 1 96 ? 14.220 2.195 -30.669 1.00 82.06 96 HIS A N 1
ATOM 805 C CA . HIS A 1 96 ? 14.435 2.857 -29.385 1.00 82.06 96 HIS A CA 1
ATOM 806 C C . HIS A 1 96 ? 15.297 2.003 -28.439 1.00 82.06 96 HIS A C 1
ATOM 808 O O . HIS A 1 96 ? 15.112 0.789 -28.321 1.00 82.06 96 HIS A O 1
ATOM 814 N N . HIS A 1 97 ? 16.217 2.642 -27.715 1.00 80.25 97 HIS A N 1
ATOM 815 C CA . HIS A 1 97 ? 17.046 1.990 -26.705 1.00 80.25 97 HIS A CA 1
ATOM 816 C C . HIS A 1 97 ? 16.452 2.202 -25.308 1.00 80.25 97 HIS A C 1
ATOM 818 O O . HIS A 1 97 ? 16.754 3.181 -24.639 1.00 80.25 97 HIS A O 1
ATOM 824 N N . VAL A 1 98 ? 15.664 1.236 -24.828 1.00 71.12 98 VAL A N 1
ATOM 825 C CA . VAL A 1 98 ? 14.997 1.287 -23.504 1.00 71.12 98 VAL A CA 1
ATOM 826 C C . VAL A 1 98 ? 15.944 1.431 -22.313 1.00 71.12 98 VAL A C 1
ATOM 828 O O . VAL A 1 98 ? 15.521 1.810 -21.233 1.00 71.12 98 VAL A O 1
ATOM 831 N N . ALA A 1 99 ? 17.240 1.165 -22.496 1.00 68.19 99 ALA A N 1
ATOM 832 C CA . ALA A 1 99 ? 18.243 1.401 -21.463 1.00 68.19 99 ALA A CA 1
ATOM 833 C C . ALA A 1 99 ? 18.432 2.892 -21.129 1.00 68.19 99 ALA A C 1
ATOM 835 O O . ALA A 1 99 ? 18.968 3.203 -20.066 1.00 68.19 99 ALA A O 1
ATOM 836 N N . GLU A 1 100 ? 18.020 3.786 -22.030 1.00 69.75 100 GLU A N 1
ATOM 837 C CA . GLU A 1 100 ? 18.039 5.239 -21.844 1.00 69.75 100 GLU A CA 1
ATOM 838 C C . GLU A 1 100 ? 16.727 5.764 -21.235 1.00 69.75 100 GLU A C 1
ATOM 840 O O . GLU A 1 100 ? 16.650 6.938 -20.877 1.00 69.75 100 GLU A O 1
ATOM 845 N N . ASP A 1 101 ? 15.719 4.896 -21.085 1.00 69.81 101 ASP A N 1
ATOM 846 C CA . ASP A 1 101 ? 14.422 5.205 -20.494 1.00 69.81 101 ASP A CA 1
ATOM 847 C C . ASP A 1 101 ? 14.395 4.729 -19.032 1.00 69.81 101 ASP A C 1
ATOM 849 O O . ASP A 1 101 ? 14.378 3.531 -18.739 1.00 69.81 101 ASP A O 1
ATOM 853 N N . GLY A 1 102 ? 14.455 5.683 -18.099 1.00 66.38 102 GLY A N 1
ATOM 854 C CA . GLY A 1 102 ? 14.472 5.400 -16.663 1.00 66.38 102 GLY A CA 1
ATOM 855 C C . GLY A 1 102 ? 13.222 4.661 -16.184 1.00 66.38 102 GLY A C 1
ATOM 856 O O . GLY A 1 102 ? 13.329 3.816 -15.297 1.00 66.38 102 GLY A O 1
ATOM 857 N N . GLU A 1 103 ? 12.075 4.906 -16.822 1.00 69.56 103 GLU A N 1
ATOM 858 C CA . GLU A 1 103 ? 10.777 4.340 -16.439 1.00 69.56 103 GLU A CA 1
ATOM 859 C C . GLU A 1 103 ? 10.658 2.857 -16.821 1.00 69.56 103 GLU A C 1
ATOM 861 O O . GLU A 1 103 ? 9.939 2.094 -16.174 1.00 69.56 103 GLU A O 1
ATOM 866 N N . PHE A 1 104 ? 11.444 2.387 -17.800 1.00 72.44 104 PHE A N 1
ATOM 867 C CA . PHE A 1 104 ? 11.481 0.967 -18.163 1.00 72.44 104 PHE A CA 1
ATOM 868 C C . PHE A 1 104 ? 11.902 0.087 -16.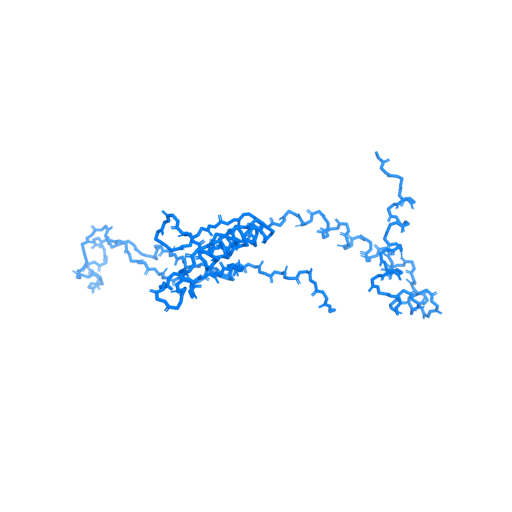978 1.00 72.44 104 PHE A C 1
ATOM 870 O O . PHE A 1 104 ? 11.381 -1.014 -16.792 1.00 72.44 104 PHE A O 1
ATOM 877 N N . TYR A 1 105 ? 12.830 0.569 -16.148 1.00 71.69 105 TYR A N 1
ATOM 878 C CA . TYR A 1 105 ? 13.286 -0.158 -14.961 1.00 71.69 105 TYR A CA 1
ATOM 879 C C . TYR A 1 105 ? 12.283 -0.113 -13.802 1.00 71.69 105 TYR A C 1
ATOM 881 O O . TYR A 1 105 ? 12.445 -0.854 -12.831 1.00 71.69 105 TYR A O 1
ATOM 889 N N . GLU A 1 106 ? 11.249 0.722 -13.906 1.00 74.31 106 GLU A N 1
ATOM 890 C CA . GLU A 1 106 ? 10.197 0.884 -12.903 1.00 74.31 106 GLU A CA 1
ATOM 891 C C . GLU A 1 106 ? 8.949 0.040 -13.217 1.00 74.31 106 GLU A C 1
ATOM 893 O O . GLU A 1 106 ? 8.053 -0.066 -12.375 1.00 74.31 106 GLU A O 1
ATOM 898 N N . LEU A 1 107 ? 8.923 -0.651 -14.370 1.00 80.19 107 LEU A N 1
ATOM 899 C CA . LEU A 1 107 ? 7.911 -1.649 -14.726 1.00 80.19 107 LEU A CA 1
ATOM 900 C C . LEU A 1 107 ? 7.764 -2.705 -13.626 1.00 80.19 107 LEU A C 1
ATOM 902 O O . LEU A 1 107 ? 8.572 -3.628 -13.493 1.00 80.19 107 LEU A O 1
ATOM 906 N N . CYS A 1 108 ? 6.689 -2.604 -12.853 1.00 80.81 108 CYS A N 1
ATOM 907 C CA . CYS A 1 108 ? 6.381 -3.575 -11.819 1.00 80.81 108 CYS A CA 1
ATOM 908 C C . CYS A 1 108 ? 4.887 -3.628 -11.506 1.00 80.81 108 CYS A C 1
ATOM 910 O O . CYS A 1 108 ? 4.129 -2.690 -11.761 1.00 80.81 108 CYS A O 1
ATOM 912 N N . TYR A 1 109 ? 4.489 -4.750 -10.915 1.00 83.81 109 TYR A N 1
ATOM 913 C CA . TYR A 1 109 ? 3.213 -4.924 -10.243 1.00 83.81 109 TYR A CA 1
ATOM 914 C C . TYR A 1 109 ? 3.408 -5.786 -8.994 1.00 83.81 109 TYR A C 1
ATOM 916 O O . TYR A 1 109 ? 4.387 -6.530 -8.887 1.00 83.81 109 TYR A O 1
ATOM 924 N N . GLY A 1 110 ? 2.498 -5.685 -8.028 1.00 78.94 110 GLY A N 1
ATOM 925 C CA . GLY A 1 110 ? 2.630 -6.428 -6.782 1.00 78.94 110 GLY A CA 1
ATOM 926 C C . GLY A 1 110 ? 1.472 -6.269 -5.808 1.00 78.94 110 GLY A C 1
ATOM 927 O O . GLY A 1 110 ? 0.426 -5.700 -6.116 1.00 78.94 110 GLY A O 1
ATOM 928 N N . VAL A 1 111 ? 1.676 -6.804 -4.604 1.00 77.69 111 VAL A N 1
ATOM 929 C CA . VAL A 1 111 ? 0.699 -6.799 -3.509 1.00 77.69 111 VAL A CA 1
ATOM 930 C C . VAL A 1 111 ? 1.114 -5.776 -2.455 1.00 77.69 111 VAL A C 1
ATOM 932 O O . VAL A 1 111 ? 2.268 -5.747 -2.025 1.00 77.69 111 VAL A O 1
ATOM 935 N N . VAL A 1 112 ? 0.170 -4.963 -1.983 1.00 74.75 112 VAL A N 1
ATOM 936 C CA . VAL A 1 112 ? 0.380 -4.080 -0.831 1.00 74.75 112 VAL A CA 1
ATOM 937 C C . VAL A 1 112 ? 0.301 -4.915 0.449 1.00 74.75 112 VAL A C 1
ATOM 939 O O . VAL A 1 112 ? -0.761 -5.416 0.808 1.00 74.75 112 VAL A O 1
ATOM 942 N N . ILE A 1 113 ? 1.430 -5.060 1.150 1.00 68.06 113 ILE A N 1
ATOM 943 C CA . ILE A 1 113 ? 1.538 -5.856 2.391 1.00 68.06 113 ILE A CA 1
ATOM 944 C C . ILE A 1 113 ? 1.257 -5.045 3.667 1.00 68.06 113 ILE A C 1
ATOM 946 O O . ILE A 1 113 ? 0.959 -5.606 4.722 1.00 68.06 113 ILE A O 1
ATOM 950 N N . ALA A 1 114 ? 1.342 -3.717 3.595 1.00 69.19 114 ALA A N 1
ATOM 951 C CA . ALA A 1 114 ? 0.989 -2.797 4.672 1.00 69.19 114 ALA A CA 1
ATOM 952 C C . ALA A 1 114 ? 0.814 -1.375 4.129 1.00 69.19 114 ALA A C 1
ATOM 954 O O . ALA A 1 114 ? 1.455 -1.000 3.150 1.00 69.19 114 ALA A O 1
ATOM 955 N N . SER A 1 115 ? 0.007 -0.563 4.807 1.00 68.25 115 SER A N 1
ATOM 956 C CA . SER A 1 115 ? -0.099 0.877 4.568 1.00 68.25 115 SER A CA 1
ATOM 957 C C . SER A 1 115 ? 0.264 1.662 5.827 1.00 68.25 115 SER A C 1
ATOM 959 O O . SER A 1 115 ? -0.036 1.236 6.945 1.00 68.25 115 SER A O 1
ATOM 961 N N . ALA A 1 116 ? 0.883 2.830 5.668 1.00 75.88 116 ALA A N 1
ATOM 962 C CA . ALA A 1 116 ? 1.059 3.761 6.778 1.00 75.88 116 ALA A CA 1
ATOM 963 C C . ALA A 1 116 ? -0.303 4.327 7.217 1.00 75.88 116 ALA A C 1
ATOM 965 O O . ALA A 1 116 ? -1.191 4.555 6.395 1.00 75.88 116 ALA A O 1
ATOM 966 N N . GLY A 1 117 ? -0.469 4.535 8.517 1.00 76.44 117 GLY A N 1
ATOM 967 C CA . GLY A 1 117 ? -1.630 5.173 9.122 1.00 76.44 117 GLY A CA 1
ATOM 968 C C . GLY A 1 117 ? -1.213 6.071 10.280 1.00 76.44 117 GLY A C 1
ATOM 969 O O . GLY A 1 117 ? -0.066 6.039 10.734 1.00 76.44 117 GLY A O 1
ATOM 970 N N . TYR A 1 118 ? -2.153 6.881 10.756 1.00 80.19 118 TYR A N 1
ATOM 971 C CA . TYR A 1 118 ? -1.950 7.733 11.919 1.00 80.19 118 TYR A CA 1
ATOM 972 C C . TYR A 1 118 ? -3.191 7.749 12.811 1.00 80.19 118 TYR A C 1
ATOM 974 O O . TYR A 1 118 ? -4.314 7.572 12.341 1.00 80.19 118 TYR A O 1
ATOM 982 N N . THR A 1 119 ? -2.976 7.933 14.109 1.00 79.56 119 THR A N 1
ATOM 983 C CA . THR A 1 119 ? -4.016 8.281 15.081 1.00 79.56 119 THR A CA 1
ATOM 984 C C . THR A 1 119 ? -3.682 9.623 15.708 1.00 79.56 119 THR A C 1
ATOM 986 O O . THR A 1 119 ? -2.507 9.963 15.854 1.00 79.56 119 THR A O 1
ATOM 989 N N . VAL A 1 120 ? -4.708 10.383 16.084 1.00 88.19 120 VAL A N 1
ATOM 990 C CA . VAL A 1 120 ? -4.542 11.539 16.969 1.00 88.19 120 VAL A CA 1
ATOM 991 C C . VAL A 1 120 ? -4.534 10.994 18.390 1.00 88.19 120 VAL A C 1
ATOM 993 O O . VAL A 1 120 ? -5.554 10.494 18.861 1.00 88.19 120 VAL A O 1
ATOM 996 N N . ASP A 1 121 ? -3.370 11.013 19.031 1.00 86.31 121 ASP A N 1
ATOM 997 C CA . ASP A 1 121 ? -3.227 10.531 20.407 1.00 86.31 121 ASP A CA 1
ATOM 998 C C . ASP A 1 121 ? -3.699 11.586 21.406 1.00 86.31 121 ASP A C 1
ATOM 1000 O O . ASP A 1 121 ? -4.329 11.255 22.405 1.00 86.31 121 ASP A O 1
ATOM 1004 N N . GLU A 1 122 ? -3.377 12.849 21.131 1.00 88.25 122 GLU A N 1
ATOM 1005 C CA . GLU A 1 122 ? -3.668 13.972 22.011 1.00 88.25 122 GLU A CA 1
ATOM 1006 C C . GLU A 1 122 ? -3.937 15.227 21.182 1.00 88.25 122 GLU A C 1
ATOM 1008 O O . GLU A 1 122 ? -3.311 15.441 20.140 1.00 88.25 122 GLU A O 1
ATOM 1013 N N . VAL A 1 123 ? -4.840 16.079 21.660 1.00 92.25 123 VAL A N 1
ATOM 1014 C CA . VAL A 1 123 ? -5.033 17.424 21.106 1.00 92.25 123 VAL A CA 1
ATOM 1015 C C . VAL A 1 123 ? -4.538 18.415 22.144 1.00 92.25 123 VAL A C 1
ATOM 1017 O O . VAL A 1 123 ? -4.946 18.379 23.303 1.00 92.25 123 VAL A O 1
ATOM 1020 N N . VAL A 1 124 ? -3.630 19.308 21.756 1.00 91.69 124 VAL A N 1
ATOM 1021 C CA . VAL A 1 124 ? -3.043 20.270 22.694 1.00 91.69 124 VAL A CA 1
ATOM 1022 C C . VAL A 1 124 ? -4.149 21.151 23.276 1.00 91.69 124 VAL A C 1
ATOM 1024 O O . VAL A 1 124 ? -4.943 21.735 22.543 1.00 91.69 124 VAL A O 1
ATOM 1027 N N . THR A 1 125 ? -4.203 21.254 24.604 1.00 94.25 125 THR A N 1
ATOM 1028 C CA . THR A 1 125 ? -5.219 22.018 25.331 1.00 94.25 125 THR A CA 1
ATOM 1029 C C . THR A 1 125 ? -4.549 23.046 26.232 1.00 94.25 125 THR A C 1
ATOM 1031 O O . THR A 1 125 ? -3.374 22.921 26.580 1.00 94.25 125 THR A O 1
ATOM 1034 N N . GLU A 1 126 ? -5.326 24.024 26.689 1.00 94.44 126 GLU A N 1
ATOM 1035 C CA . GLU A 1 126 ? -4.907 24.973 27.727 1.00 94.44 126 GLU A CA 1
ATOM 1036 C C . GLU A 1 126 ? -4.488 24.280 29.038 1.00 94.44 126 GLU A C 1
ATOM 1038 O O . GLU A 1 126 ? -3.709 24.826 29.817 1.00 94.44 126 GLU A O 1
ATOM 1043 N N . GLU A 1 127 ? -5.005 23.079 29.327 1.00 93.19 127 GLU A N 1
ATOM 1044 C CA . GLU A 1 127 ? -4.612 22.319 30.518 1.00 93.19 127 GLU A CA 1
ATOM 1045 C C . GLU A 1 127 ? -3.217 21.698 30.368 1.00 93.19 127 GLU A C 1
ATOM 1047 O O . GLU A 1 127 ? -2.467 21.672 31.343 1.00 93.19 127 GLU A O 1
ATOM 1052 N N . HIS A 1 128 ? -2.834 21.278 29.156 1.00 93.62 128 HIS A N 1
ATOM 1053 C CA . HIS A 1 128 ? -1.483 20.784 28.870 1.00 93.62 128 HIS A CA 1
ATOM 1054 C C . HIS A 1 128 ? -0.431 21.869 29.116 1.00 93.62 128 HIS A C 1
ATOM 1056 O O . HIS A 1 128 ? 0.537 21.634 29.836 1.00 93.62 128 HIS A O 1
ATOM 1062 N N . HIS A 1 129 ? -0.671 23.095 28.639 1.00 91.88 129 HIS A N 1
ATOM 1063 C CA . HIS A 1 129 ? 0.245 24.217 28.876 1.00 91.88 129 HIS A CA 1
ATOM 1064 C C . HIS A 1 129 ? 0.396 24.547 30.363 1.00 91.88 129 HIS A C 1
ATOM 1066 O O . HIS A 1 129 ? 1.501 24.816 30.821 1.00 91.88 129 HIS A O 1
ATOM 1072 N N . LYS A 1 130 ? -0.690 24.465 31.142 1.00 93.88 130 LYS A N 1
ATOM 1073 C CA . LYS A 1 130 ? -0.651 24.670 32.603 1.00 93.88 130 LYS A CA 1
ATOM 1074 C C . LYS A 1 130 ? 0.153 23.602 33.348 1.00 93.88 130 LYS A C 1
ATOM 1076 O O . LYS A 1 130 ? 0.559 23.850 34.480 1.00 93.88 130 LYS A O 1
ATOM 1081 N N . LYS A 1 131 ? 0.349 22.428 32.742 1.00 93.56 131 LYS A N 1
ATOM 1082 C CA . LYS A 1 131 ? 1.172 21.326 33.265 1.00 93.56 131 LYS A CA 1
ATOM 1083 C C . LYS A 1 131 ? 2.591 21.320 32.676 1.00 93.56 131 LYS A C 1
ATOM 1085 O O . LYS A 1 131 ? 3.313 20.352 32.885 1.00 93.56 131 LYS A O 1
ATOM 1090 N N . ASP A 1 132 ? 2.984 22.376 31.956 1.00 90.94 132 ASP A N 1
ATOM 1091 C CA . ASP A 1 132 ? 4.241 22.476 31.200 1.00 90.94 132 ASP A CA 1
ATOM 1092 C C . ASP A 1 132 ? 4.425 21.378 30.123 1.00 90.94 132 ASP A C 1
ATOM 1094 O O . ASP A 1 132 ? 5.536 21.105 29.663 1.00 90.94 132 ASP A O 1
ATOM 1098 N N . GLU A 1 133 ? 3.329 20.775 29.651 1.00 90.00 133 GLU A N 1
ATOM 1099 C CA . GLU A 1 133 ? 3.308 19.786 28.570 1.00 90.00 133 GLU A CA 1
ATOM 1100 C C . GLU A 1 133 ? 2.914 20.442 27.237 1.00 90.00 133 GLU A C 1
ATOM 1102 O O . GLU A 1 133 ? 2.061 21.326 27.178 1.00 90.00 133 GLU A O 1
ATOM 1107 N N . PHE A 1 134 ? 3.537 20.007 26.135 1.00 87.56 134 PHE A N 1
ATOM 1108 C CA . PHE A 1 134 ? 3.224 20.466 24.769 1.00 87.56 134 PHE A CA 1
ATOM 1109 C C . PHE A 1 134 ? 3.248 21.997 24.550 1.00 87.56 134 PHE A C 1
ATOM 1111 O O . PHE A 1 134 ? 2.707 22.486 23.563 1.00 87.56 134 PHE A O 1
ATOM 1118 N N . THR A 1 135 ? 3.938 22.760 25.404 1.00 88.06 135 THR A N 1
ATOM 1119 C CA . THR A 1 135 ? 3.982 24.242 25.397 1.00 88.06 135 THR A CA 1
ATOM 1120 C C . THR A 1 135 ? 4.557 24.866 24.125 1.00 88.06 135 THR A C 1
ATOM 1122 O O . THR A 1 135 ? 4.297 26.026 23.825 1.00 88.06 135 THR A O 1
ATOM 1125 N N . LYS A 1 136 ? 5.323 24.096 23.344 1.00 92.88 136 LYS A N 1
ATOM 1126 C CA . LYS A 1 136 ? 5.844 24.505 22.028 1.00 92.88 136 LYS A CA 1
ATOM 1127 C C . LYS A 1 136 ? 4.818 24.424 20.890 1.00 92.88 136 LYS A C 1
ATOM 1129 O O . LYS A 1 136 ? 5.141 24.816 19.774 1.00 92.88 136 LYS A O 1
ATOM 1134 N N . TYR A 1 137 ? 3.638 23.869 21.147 1.00 90.44 137 TYR A N 1
ATOM 1135 C CA . TYR A 1 137 ? 2.579 23.677 20.164 1.00 90.44 137 TYR A CA 1
ATOM 1136 C C . TYR A 1 137 ? 1.373 24.542 20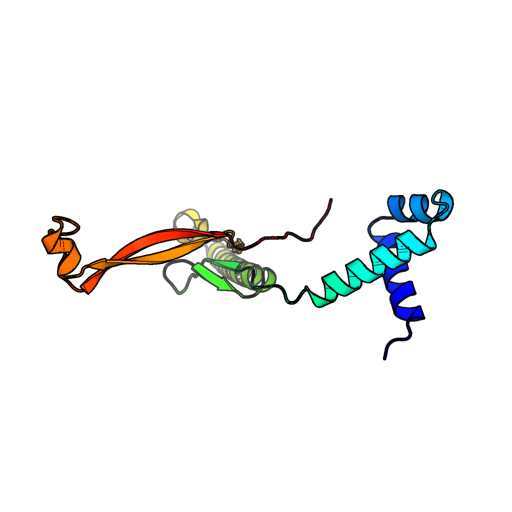.520 1.00 90.44 137 TYR A C 1
ATOM 1138 O O . TYR A 1 137 ? 1.043 24.709 21.696 1.00 90.44 137 TYR A O 1
ATOM 1146 N N . GLU A 1 138 ? 0.711 25.086 19.503 1.00 94.12 138 GLU A N 1
ATOM 1147 C CA . GLU A 1 138 ? -0.501 25.880 19.692 1.00 94.12 138 GLU A CA 1
ATOM 1148 C C . GLU A 1 138 ? -1.642 25.003 20.220 1.00 94.12 138 GLU A C 1
ATOM 1150 O O . GLU A 1 138 ? -1.750 23.821 19.875 1.00 94.12 138 GLU A O 1
ATOM 1155 N N . VAL A 1 139 ? -2.514 25.582 21.045 1.00 91.44 139 VAL A N 1
ATOM 1156 C CA . VAL A 1 139 ? -3.742 24.913 21.492 1.00 91.44 139 VAL A CA 1
ATOM 1157 C C . VAL A 1 139 ? -4.590 24.550 20.272 1.00 91.44 139 VAL A C 1
ATOM 1159 O O . VAL A 1 139 ? -4.812 25.375 19.391 1.00 91.44 139 VAL A O 1
ATOM 1162 N N . GLY A 1 140 ? -5.048 23.300 20.220 1.00 87.56 140 GLY A N 1
ATOM 1163 C CA . GLY A 1 140 ? -5.722 22.701 19.069 1.00 87.56 140 GLY A CA 1
ATOM 1164 C C . GLY A 1 140 ? -4.805 21.904 18.136 1.00 87.56 140 GLY A C 1
ATOM 1165 O O . GLY A 1 140 ? -5.315 21.220 17.254 1.00 87.56 140 GLY A O 1
ATOM 1166 N N . THR A 1 141 ? -3.480 21.934 18.326 1.00 89.94 141 THR A N 1
ATOM 1167 C CA . THR A 1 141 ? -2.554 21.102 17.537 1.00 89.94 141 THR A CA 1
ATOM 1168 C C . THR A 1 141 ? -2.780 19.617 17.831 1.00 89.94 141 THR A C 1
ATOM 1170 O O . THR A 1 141 ? -2.799 19.210 18.992 1.00 89.94 141 THR A O 1
ATOM 1173 N N . GLU A 1 142 ? -2.903 18.794 16.790 1.00 90.50 142 GLU A N 1
ATOM 1174 C CA . GLU A 1 142 ? -3.017 17.337 16.912 1.00 90.50 142 GLU A CA 1
ATOM 1175 C C . GLU A 1 142 ? -1.630 16.695 17.041 1.00 90.50 142 GLU A C 1
ATOM 1177 O O . GLU A 1 142 ? -0.769 16.837 16.169 1.00 90.50 142 GLU A O 1
ATOM 1182 N N . ILE A 1 143 ? -1.407 15.958 18.127 1.00 89.12 143 ILE A N 1
ATOM 1183 C CA . ILE A 1 143 ? -0.206 15.148 18.312 1.00 89.12 143 ILE A CA 1
ATOM 1184 C C . ILE A 1 143 ? -0.477 13.763 17.727 1.00 89.12 143 ILE A C 1
ATOM 1186 O O . ILE A 1 143 ? -1.259 12.973 18.261 1.00 89.12 143 ILE A O 1
ATOM 1190 N N . LEU A 1 144 ? 0.164 13.484 16.593 1.00 84.31 144 LEU A N 1
ATOM 1191 C CA . LEU A 1 144 ? -0.058 12.258 15.835 1.00 84.31 144 LEU A CA 1
ATOM 1192 C C . LEU A 1 144 ? 0.853 11.123 16.306 1.00 84.31 144 LEU A C 1
ATOM 1194 O O . LEU A 1 144 ? 2.051 11.316 16.525 1.00 84.31 144 LEU A O 1
ATOM 1198 N N . ARG A 1 145 ? 0.309 9.906 16.337 1.00 81.12 145 ARG A N 1
ATOM 1199 C CA . ARG A 1 145 ? 1.078 8.662 16.408 1.00 81.12 145 ARG A CA 1
ATOM 1200 C C . ARG A 1 145 ? 0.976 7.917 15.087 1.00 81.12 145 ARG A C 1
ATOM 1202 O O . ARG A 1 145 ? -0.109 7.551 14.638 1.00 81.12 145 ARG A O 1
ATOM 1209 N N . LEU A 1 146 ? 2.131 7.662 14.483 1.00 80.50 146 LEU A N 1
ATOM 1210 C CA . LEU A 1 146 ? 2.245 6.890 13.250 1.00 80.50 146 LEU A CA 1
ATOM 1211 C C . LEU A 1 146 ? 2.243 5.391 13.555 1.00 80.50 146 LEU A C 1
ATOM 1213 O O . LEU A 1 146 ? 2.831 4.948 14.542 1.00 80.50 146 LEU A O 1
ATOM 1217 N N . HIS A 1 147 ? 1.610 4.606 12.692 1.00 73.81 147 HIS A N 1
ATOM 1218 C CA . HIS A 1 147 ? 1.598 3.151 12.791 1.00 73.81 147 HIS A CA 1
ATOM 1219 C C . HIS A 1 147 ? 1.485 2.505 11.406 1.00 73.81 147 HIS A C 1
ATOM 1221 O O . HIS A 1 147 ? 1.052 3.131 10.439 1.00 73.81 147 HIS A O 1
ATOM 1227 N N . PHE A 1 148 ? 1.874 1.233 11.306 1.00 76.06 148 PHE A N 1
ATOM 1228 C CA . PHE A 1 148 ? 1.664 0.437 10.098 1.00 76.06 148 PHE A CA 1
ATOM 1229 C C . PHE A 1 148 ? 0.409 -0.412 10.238 1.00 76.06 148 PHE A C 1
ATOM 1231 O O . PHE A 1 148 ? 0.299 -1.238 11.144 1.00 76.06 148 PHE A O 1
ATOM 1238 N N . ASN A 1 149 ? -0.504 -0.248 9.291 1.00 70.19 149 ASN A N 1
ATOM 1239 C CA . ASN A 1 149 ? -1.649 -1.120 9.113 1.00 70.19 149 ASN A CA 1
ATOM 1240 C C . ASN A 1 149 ? -1.238 -2.231 8.157 1.00 70.19 149 ASN A C 1
ATOM 1242 O O . ASN A 1 149 ? -1.182 -2.021 6.947 1.00 70.19 149 ASN A O 1
ATOM 1246 N N . LYS A 1 150 ? -0.897 -3.407 8.695 1.00 68.94 150 LYS A N 1
ATOM 1247 C CA . LYS A 1 150 ? -0.633 -4.580 7.856 1.00 68.94 150 LYS A CA 1
ATOM 1248 C C . LYS A 1 150 ? -1.880 -4.880 7.028 1.00 68.94 150 LYS A C 1
ATOM 1250 O O . LYS A 1 150 ? -2.974 -5.019 7.576 1.00 68.94 150 LYS A O 1
ATOM 1255 N N . CYS A 1 151 ? -1.708 -4.984 5.717 1.00 62.72 151 CYS A N 1
ATOM 1256 C CA . CYS A 1 151 ? -2.721 -5.586 4.873 1.00 62.72 151 CYS A CA 1
ATOM 1257 C C . CYS A 1 151 ? -2.664 -7.071 5.209 1.00 62.72 151 CYS A C 1
ATOM 1259 O O . CYS A 1 151 ? -1.622 -7.695 5.027 1.00 62.72 151 CYS A O 1
ATOM 1261 N N . ASN A 1 152 ? -3.729 -7.621 5.792 1.00 55.75 152 ASN A N 1
ATOM 1262 C CA . ASN A 1 152 ? -3.765 -9.044 6.109 1.00 55.75 152 ASN A CA 1
ATOM 1263 C C . ASN A 1 152 ? -3.706 -9.845 4.801 1.00 55.75 152 ASN A C 1
ATOM 1265 O O . ASN A 1 152 ? -4.725 -10.129 4.175 1.00 55.75 152 ASN A O 1
ATOM 1269 N N . SER A 1 153 ? -2.495 -10.206 4.391 1.00 47.47 153 SER A N 1
ATOM 1270 C CA . SER A 1 153 ? -2.244 -11.291 3.464 1.00 47.47 153 SER A CA 1
ATOM 1271 C C . SER A 1 153 ? -2.405 -12.585 4.253 1.00 47.47 153 SER A C 1
ATOM 1273 O O . SER A 1 153 ? -1.423 -13.191 4.676 1.00 47.47 153 SER A O 1
ATOM 1275 N N . GLU A 1 154 ? -3.639 -13.026 4.482 1.00 42.84 154 GLU A N 1
ATOM 1276 C CA . GLU A 1 154 ? -3.813 -14.474 4.482 1.00 42.84 154 GLU A CA 1
ATOM 1277 C C . GLU A 1 154 ? -3.783 -14.892 3.015 1.00 42.84 154 GLU A C 1
ATOM 1279 O O . GLU A 1 154 ? -4.780 -14.873 2.295 1.00 42.84 154 GLU A O 1
ATOM 1284 N N . SER A 1 155 ? -2.562 -15.175 2.563 1.00 38.59 155 SER A N 1
ATOM 1285 C CA . SER A 1 155 ? -2.278 -16.035 1.430 1.00 38.59 155 SER A CA 1
ATOM 1286 C C . SER A 1 155 ? -2.909 -17.393 1.720 1.00 38.59 155 SER A C 1
ATOM 1288 O O . SER A 1 155 ? -2.311 -18.257 2.355 1.00 38.59 155 SER A O 1
ATOM 1290 N N . GLY A 1 156 ? -4.151 -17.566 1.282 1.00 42.53 156 GLY A N 1
ATOM 1291 C CA . GLY A 1 156 ? -4.717 -18.883 1.051 1.00 42.53 156 GLY A CA 1
ATOM 1292 C C . GLY A 1 156 ? -4.079 -19.479 -0.198 1.00 42.53 156 GLY A C 1
ATOM 1293 O O . GLY A 1 156 ? -4.686 -19.437 -1.260 1.00 42.53 156 GLY A O 1
ATOM 1294 N N . ALA A 1 157 ? -2.857 -19.991 -0.069 1.00 37.56 157 ALA A N 1
ATOM 1295 C CA . ALA A 1 157 ? -2.300 -21.003 -0.956 1.00 37.56 157 ALA A CA 1
ATOM 1296 C C . ALA A 1 157 ? -1.191 -21.764 -0.211 1.00 37.56 157 ALA A C 1
ATOM 1298 O O . ALA A 1 157 ? -0.110 -21.232 0.015 1.00 37.56 157 ALA A O 1
ATOM 1299 N N . GLU A 1 158 ? -1.525 -23.012 0.119 1.00 30.27 158 GLU A N 1
ATOM 1300 C CA . GLU A 1 158 ? -0.625 -24.150 0.337 1.00 30.27 158 GLU A CA 1
ATOM 1301 C C . GLU A 1 158 ? 0.161 -24.226 1.657 1.00 30.27 158 GLU A C 1
ATOM 1303 O O . GLU A 1 158 ? 0.989 -23.383 1.999 1.00 30.27 158 GLU A O 1
ATOM 1308 N N . GLY A 1 159 ? -0.103 -25.321 2.377 1.00 28.47 159 GLY A N 1
ATOM 1309 C CA . GLY A 1 159 ? 0.538 -25.731 3.620 1.00 28.47 159 GLY A CA 1
ATOM 1310 C C . GLY A 1 159 ? -0.412 -26.536 4.482 1.00 28.47 159 GLY A C 1
ATOM 1311 O O . GLY A 1 159 ? -0.775 -26.012 5.556 1.00 28.47 159 GLY A O 1
#

Sequence (159 aa):
MFNEDEEKLAHENWYKNNDPIAYKFYRDLSPEFETDFYTSETAWLARAKAQAVRPQKYFSHDFNGDGFKYHDSLDEAQKEAEASLDWYRDKVADGHHVAEDGEFYELCYGVVIASAGYTVDEVVTEEHHKKDEFTKYEVGTEILRLHFNKCNSESGAEG